Protein AF-A0A450RUX0-F1 (afdb_monomer_lite)

Sequence (109 aa):
MDYHRGRPLCMDDYRSFLGAVRVPAPGRDVVVSHGRHNAYDVPRHVVVLCGGRIFRMEVLDREGRPIPAPSLGAAFQGIRDVVEPYAKVWIVPASKAKTGEKAEFTLRD

Secondary structure (DSSP, 8-state):
--EETTEEPP-GGGGGTSSEEEE--SSS-EEEESS--SSS----EEEEEETTEEEEEE-B-TTSPBPPHHHHHHHHHHHHHHHTT----EE--GGGTTTTPPEE-----

Foldseek 3Di:
DDDDPNHDDDPVVVQQPPQWDWDDDPPDIDIDHQCDDPDDDRDQWDWDADLRDIDTGGQADPVGHGDDPVVVVVVVVVVHVVNVPHRWHWDQDPVCPVVSDTDIDDDDD

Organism: NCBI:txid2126562

InterPro domains:
  IPR000542 Acyltransferase ChoActase/COT/CPT [PTHR22589] (4-80)
  IPR039551 Choline/Carnitine o-acyltransferase, domain 1 and 2 [PF00755] (6-81)
  IPR042231 Choline/Carnitine o-acyltransferase, domain 2 [G3DSA:3.30.559.70] (1-102)

pLDDT: mean 81.5, std 15.68, range [41.12, 97.5]

Structure (mmCIF, N/CA/C/O backbone):
data_AF-A0A450RUX0-F1
#
_entry.id   AF-A0A450RUX0-F1
#
loop_
_atom_site.group_PDB
_atom_site.id
_atom_site.type_symbol
_atom_site.label_atom_id
_atom_site.label_alt_id
_atom_site.label_comp_id
_atom_site.label_asym_id
_atom_site.label_entity_id
_atom_site.label_seq_id
_atom_site.pdbx_PDB_ins_code
_atom_site.Cartn_x
_atom_site.Cartn_y
_atom_site.Cartn_z
_atom_site.occupancy
_atom_site.B_iso_or_equiv
_atom_site.auth_seq_id
_atom_site.auth_comp_id
_atom_site.auth_asym_id
_atom_site.auth_atom_id
_atom_site.pdbx_PDB_model_num
ATOM 1 N N . MET A 1 1 ? 18.874 -4.551 -12.631 1.00 77.12 1 MET A N 1
ATOM 2 C CA . MET A 1 1 ? 19.323 -5.743 -13.378 1.00 77.12 1 MET A CA 1
ATOM 3 C C . MET A 1 1 ? 20.505 -6.223 -12.596 1.00 77.12 1 MET A C 1
ATOM 5 O O . MET A 1 1 ? 21.516 -5.527 -12.562 1.00 77.12 1 MET A O 1
ATOM 9 N N . ASP A 1 2 ? 20.306 -7.319 -11.884 1.00 91.06 2 ASP A N 1
ATOM 10 C CA . ASP A 1 2 ? 21.232 -7.732 -10.841 1.00 91.06 2 ASP A CA 1
ATOM 11 C C . ASP A 1 2 ? 22.120 -8.842 -11.382 1.00 91.06 2 ASP A C 1
ATOM 13 O O . ASP A 1 2 ? 21.725 -9.583 -12.285 1.00 91.06 2 ASP A O 1
ATOM 17 N N . TYR A 1 3 ? 23.342 -8.932 -10.864 1.00 97.12 3 TYR A N 1
ATOM 18 C CA . TYR A 1 3 ? 24.348 -9.849 -11.381 1.00 97.12 3 TYR A CA 1
ATOM 19 C C . TYR A 1 3 ? 24.954 -10.678 -10.258 1.00 97.12 3 TYR A C 1
ATOM 21 O O . TYR A 1 3 ? 25.263 -10.172 -9.181 1.00 97.12 3 TYR A O 1
ATOM 29 N N . HIS A 1 4 ? 25.213 -11.950 -10.547 1.00 95.75 4 HIS A N 1
ATOM 30 C CA . HIS A 1 4 ? 26.020 -12.820 -9.704 1.00 95.75 4 HIS A CA 1
ATOM 31 C C . HIS A 1 4 ? 27.183 -13.375 -10.524 1.00 95.75 4 HIS A C 1
ATOM 33 O O . HIS A 1 4 ? 26.975 -14.076 -11.514 1.00 95.75 4 HIS A O 1
ATOM 39 N N . ARG A 1 5 ? 28.420 -13.035 -10.131 1.00 96.12 5 ARG A N 1
ATOM 40 C CA . ARG A 1 5 ? 29.654 -13.431 -10.845 1.00 96.12 5 ARG A CA 1
ATOM 41 C C . ARG A 1 5 ? 29.605 -13.108 -12.349 1.00 96.12 5 ARG A C 1
ATOM 43 O O . ARG A 1 5 ? 29.955 -13.936 -13.185 1.00 96.12 5 ARG A O 1
ATOM 50 N N . GLY A 1 6 ? 29.108 -11.918 -12.691 1.00 96.06 6 GLY A N 1
ATOM 51 C CA . GLY A 1 6 ? 28.991 -11.455 -14.078 1.00 96.06 6 GLY A CA 1
ATOM 52 C C . GLY A 1 6 ? 27.835 -12.066 -14.880 1.00 96.06 6 GLY A C 1
ATOM 53 O O . GLY A 1 6 ? 27.692 -11.745 -16.054 1.00 96.06 6 GLY A O 1
ATOM 54 N N . ARG A 1 7 ? 26.988 -12.914 -14.278 1.00 96.12 7 ARG A N 1
ATOM 55 C CA . ARG A 1 7 ? 25.787 -13.463 -14.927 1.00 96.12 7 ARG A CA 1
ATOM 56 C C . ARG A 1 7 ? 24.533 -12.724 -14.458 1.00 96.12 7 ARG A C 1
ATOM 58 O O . ARG A 1 7 ? 24.419 -12.502 -13.252 1.00 96.12 7 ARG A O 1
ATOM 65 N N . PRO A 1 8 ? 23.606 -12.363 -15.362 1.00 96.88 8 PRO A N 1
ATOM 66 C CA . PRO A 1 8 ? 22.363 -11.706 -14.976 1.00 96.88 8 PRO A CA 1
ATOM 67 C C . PRO A 1 8 ? 21.486 -12.651 -14.145 1.00 96.88 8 PRO A C 1
ATOM 69 O O . PRO A 1 8 ? 21.406 -13.850 -14.423 1.00 96.88 8 PRO A O 1
ATOM 72 N N . LEU A 1 9 ? 20.830 -12.101 -13.128 1.00 95.88 9 LEU A N 1
ATOM 73 C CA . LEU A 1 9 ? 19.843 -12.786 -12.303 1.00 95.88 9 LEU A CA 1
ATOM 74 C C . LEU A 1 9 ? 18.433 -12.580 -12.863 1.00 95.88 9 LEU A C 1
ATOM 76 O O . LEU A 1 9 ? 18.129 -11.570 -13.501 1.00 95.88 9 LEU A O 1
ATOM 80 N N . CYS A 1 10 ? 17.563 -13.556 -12.610 1.00 92.38 10 CYS A N 1
ATOM 81 C CA . CYS A 1 10 ? 16.144 -13.431 -12.913 1.00 92.38 10 CYS A CA 1
ATOM 82 C C . CYS A 1 10 ? 15.525 -12.309 -12.063 1.00 92.38 10 CYS A C 1
ATOM 84 O O . CYS A 1 10 ? 15.769 -12.242 -10.863 1.00 92.38 10 CYS A O 1
ATOM 86 N N . MET A 1 11 ? 14.702 -11.458 -12.681 1.00 91.50 11 MET A N 1
ATOM 87 C CA . MET A 1 11 ? 14.017 -10.343 -12.009 1.00 91.50 11 MET A CA 1
ATOM 88 C C . MET A 1 11 ? 12.511 -10.596 -11.831 1.00 91.50 11 MET A C 1
ATOM 90 O O . MET A 1 11 ? 11.762 -9.673 -11.509 1.00 91.50 11 MET A O 1
ATOM 94 N N . ASP A 1 12 ? 12.038 -11.823 -12.066 1.00 89.06 12 ASP A N 1
ATOM 95 C CA . ASP A 1 12 ? 10.604 -12.134 -12.054 1.00 89.06 12 ASP A CA 1
ATOM 96 C C . ASP A 1 12 ? 9.959 -11.949 -10.675 1.00 89.06 12 ASP A C 1
ATOM 98 O O . ASP A 1 12 ? 8.785 -11.576 -10.608 1.00 89.06 12 ASP A O 1
ATOM 102 N N . ASP A 1 13 ? 10.729 -12.105 -9.596 1.00 86.75 13 ASP A N 1
ATOM 103 C CA . ASP A 1 13 ? 10.258 -11.906 -8.220 1.00 86.75 13 ASP A CA 1
ATOM 104 C C . ASP A 1 13 ? 9.796 -10.460 -7.972 1.00 86.75 13 ASP A C 1
ATOM 106 O O . ASP A 1 13 ? 8.765 -10.218 -7.338 1.00 86.75 13 ASP A O 1
ATOM 110 N N . TYR A 1 14 ? 10.482 -9.479 -8.567 1.00 87.06 14 TYR A N 1
ATOM 111 C CA . TYR A 1 14 ? 10.150 -8.057 -8.419 1.00 87.06 14 TYR A CA 1
ATOM 112 C C . TYR A 1 14 ? 8.778 -7.704 -8.990 1.00 87.06 14 TYR A C 1
ATOM 114 O O . TYR A 1 14 ? 8.140 -6.752 -8.544 1.00 87.06 14 TYR A O 1
ATOM 122 N N . ARG A 1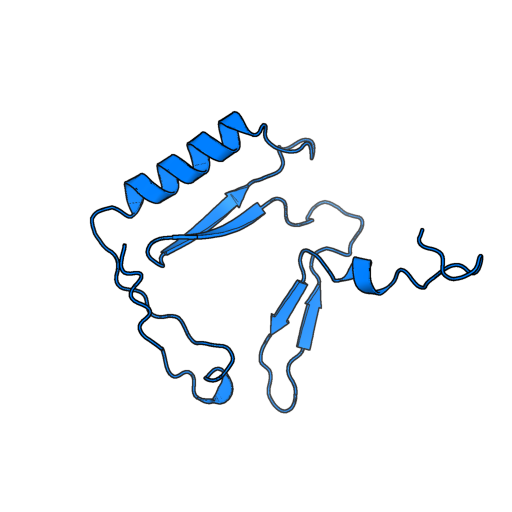 15 ? 8.278 -8.493 -9.946 1.00 82.44 15 ARG A N 1
ATOM 123 C CA . ARG A 1 15 ? 6.970 -8.258 -10.566 1.00 82.44 15 ARG A CA 1
ATOM 124 C C . ARG A 1 15 ? 5.785 -8.539 -9.636 1.00 82.44 15 ARG A C 1
ATOM 126 O O . ARG A 1 15 ? 4.656 -8.220 -10.005 1.00 82.44 15 ARG A O 1
ATOM 133 N N . SER A 1 16 ? 6.013 -9.202 -8.505 1.00 83.31 16 SER A N 1
ATOM 134 C CA . SER A 1 16 ? 4.981 -9.510 -7.506 1.00 83.31 16 SER A CA 1
ATOM 135 C C . SER A 1 16 ? 5.383 -9.052 -6.102 1.00 83.31 16 SER A C 1
ATOM 137 O O . SER A 1 16 ? 4.730 -9.423 -5.133 1.00 83.31 16 SER A O 1
ATOM 139 N N . PHE A 1 17 ? 6.452 -8.258 -5.986 1.00 85.62 17 PHE A N 1
ATOM 140 C CA . PHE A 1 17 ? 6.952 -7.773 -4.701 1.00 85.62 17 PHE A CA 1
ATOM 141 C C . PHE A 1 17 ? 6.036 -6.705 -4.083 1.00 85.62 17 PHE A C 1
ATOM 143 O O . PHE A 1 17 ? 5.805 -6.707 -2.878 1.00 85.62 17 PHE A O 1
ATOM 150 N N . LEU A 1 18 ? 5.472 -5.817 -4.910 1.00 87.19 18 LEU A N 1
ATOM 151 C CA . LEU A 1 18 ? 4.531 -4.772 -4.495 1.00 87.19 18 LEU A CA 1
ATOM 152 C C . LEU A 1 18 ? 3.151 -4.998 -5.115 1.00 87.19 18 LEU A C 1
ATOM 154 O O . LEU A 1 18 ? 3.028 -5.556 -6.205 1.00 87.19 18 LEU A O 1
ATOM 158 N N . GLY A 1 19 ? 2.109 -4.534 -4.420 1.00 86.00 19 GLY A N 1
ATOM 159 C CA . GLY A 1 19 ? 0.728 -4.627 -4.900 1.00 86.00 19 GLY A CA 1
ATOM 160 C C . GLY A 1 19 ? 0.207 -6.062 -5.010 1.00 86.00 19 GLY A C 1
ATOM 161 O O . GLY A 1 19 ? -0.757 -6.295 -5.731 1.00 86.00 19 GLY A O 1
ATOM 162 N N . ALA A 1 20 ? 0.838 -7.021 -4.331 1.00 88.50 20 ALA A N 1
ATOM 163 C CA . ALA A 1 20 ? 0.401 -8.408 -4.294 1.00 88.50 20 ALA A CA 1
ATOM 164 C C . ALA A 1 20 ? -0.096 -8.805 -2.901 1.00 88.50 20 ALA A C 1
ATOM 166 O O . ALA A 1 20 ? 0.386 -8.304 -1.886 1.00 88.50 20 ALA A O 1
ATOM 167 N N . VAL A 1 21 ? -1.058 -9.724 -2.854 1.00 89.88 21 VAL A N 1
ATOM 168 C CA . VAL A 1 21 ? -1.655 -10.233 -1.617 1.00 89.88 21 VAL A CA 1
ATOM 169 C C . VAL A 1 21 ? -1.950 -11.725 -1.738 1.00 89.88 21 VAL A C 1
ATOM 171 O O . VAL A 1 21 ? -2.362 -12.216 -2.790 1.00 89.88 21 VAL A O 1
ATOM 174 N N . ARG A 1 22 ? -1.745 -12.465 -0.645 1.00 93.00 22 ARG A N 1
ATOM 175 C CA . ARG A 1 22 ? -2.197 -13.854 -0.531 1.00 93.00 22 ARG A CA 1
ATOM 176 C C . ARG A 1 22 ? -3.663 -13.876 -0.106 1.00 93.00 22 ARG A C 1
ATOM 178 O O . ARG A 1 22 ? -4.003 -13.331 0.940 1.00 93.00 22 ARG A O 1
ATOM 185 N N . VAL A 1 23 ? -4.498 -14.560 -0.875 1.00 91.25 23 VAL A N 1
ATOM 186 C CA . VAL A 1 23 ? -5.924 -14.744 -0.607 1.00 91.25 23 VAL A CA 1
ATOM 187 C C . VAL A 1 23 ? -6.166 -16.205 -0.214 1.00 91.25 23 VAL A C 1
ATOM 189 O O . VAL A 1 23 ? -5.877 -17.099 -1.017 1.00 91.25 23 VAL A O 1
ATOM 192 N N . PRO A 1 24 ? -6.669 -16.474 1.006 1.00 91.81 24 PRO A N 1
ATOM 193 C CA . PRO A 1 24 ? -7.077 -17.815 1.402 1.00 91.81 24 PRO A CA 1
ATOM 194 C C . PRO A 1 24 ? -8.156 -18.375 0.472 1.00 91.81 24 PRO A C 1
ATOM 196 O O . PRO A 1 24 ? -9.134 -17.690 0.176 1.00 91.81 24 PRO A O 1
ATOM 199 N N . ALA A 1 25 ? -7.992 -19.621 0.030 1.00 89.62 25 ALA A N 1
ATOM 200 C CA . ALA A 1 25 ? -8.960 -20.307 -0.826 1.00 89.62 25 ALA A CA 1
ATOM 201 C C . ALA A 1 25 ? -9.047 -21.805 -0.472 1.00 89.62 25 ALA A C 1
ATOM 203 O O . ALA A 1 25 ? -8.090 -22.360 0.081 1.00 89.62 25 ALA A O 1
ATOM 204 N N . PRO A 1 26 ? -10.177 -22.485 -0.758 1.00 92.19 26 PRO A N 1
ATOM 205 C CA . PRO A 1 26 ? -10.308 -23.916 -0.502 1.00 92.19 26 PRO A CA 1
ATOM 206 C C . PRO A 1 26 ? -9.190 -24.725 -1.174 1.00 92.19 26 PRO A C 1
ATOM 208 O O . PRO A 1 26 ? -8.880 -24.537 -2.348 1.00 92.19 26 PRO A O 1
ATOM 211 N N . GLY A 1 27 ? -8.571 -25.634 -0.420 1.00 94.31 27 GLY A N 1
ATOM 212 C CA . GLY A 1 27 ? -7.459 -26.466 -0.888 1.00 94.31 27 GLY A CA 1
ATOM 213 C C . GLY A 1 27 ? -6.107 -25.748 -0.884 1.00 94.31 27 GLY A C 1
ATOM 214 O O . GLY A 1 27 ? -5.178 -26.216 -0.225 1.00 94.31 27 GLY A O 1
ATOM 215 N N . ARG A 1 28 ? -5.987 -24.614 -1.584 1.00 92.25 28 ARG A N 1
ATOM 216 C CA . ARG A 1 28 ? -4.730 -23.862 -1.687 1.00 92.25 28 ARG A C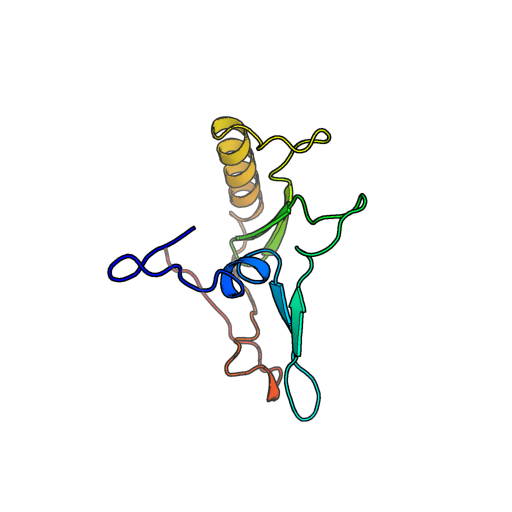A 1
ATOM 217 C C . ARG A 1 28 ? -4.975 -22.364 -1.849 1.00 92.25 28 ARG A C 1
ATOM 219 O O . ARG A 1 28 ? -5.683 -21.949 -2.757 1.00 92.25 28 ARG A O 1
ATOM 226 N N . ASP A 1 29 ? -4.285 -21.572 -1.035 1.00 94.00 29 ASP A N 1
ATOM 227 C CA . ASP A 1 29 ? -4.239 -20.116 -1.162 1.00 94.00 29 ASP A CA 1
ATOM 228 C C . ASP A 1 29 ? -3.686 -19.672 -2.523 1.00 94.00 29 ASP A C 1
ATOM 230 O O . ASP A 1 29 ? -2.770 -20.280 -3.089 1.00 94.00 29 ASP A O 1
ATOM 234 N N . VAL A 1 30 ? -4.190 -18.544 -3.009 1.00 92.62 30 VAL A N 1
ATOM 235 C CA . VAL A 1 30 ? -3.735 -17.918 -4.253 1.00 92.62 30 VAL A CA 1
ATOM 236 C C . VAL A 1 30 ? -3.002 -16.615 -3.954 1.00 92.62 30 VAL A C 1
ATOM 238 O O . VAL A 1 30 ? -3.284 -15.947 -2.962 1.00 92.62 30 VAL A O 1
ATOM 241 N N . VAL A 1 31 ? -2.044 -16.241 -4.800 1.00 90.25 31 VAL A N 1
ATOM 242 C CA . VAL A 1 31 ? -1.401 -14.920 -4.748 1.00 90.25 31 VAL A CA 1
ATOM 243 C C . VAL A 1 31 ? -1.972 -14.090 -5.884 1.00 90.25 31 VAL A C 1
ATOM 245 O O . VAL A 1 31 ? -1.851 -14.468 -7.048 1.00 90.25 31 VAL A O 1
ATOM 248 N N . VAL A 1 32 ? -2.595 -12.968 -5.543 1.00 87.69 32 VAL A N 1
ATOM 249 C CA . VAL A 1 32 ? -3.144 -12.008 -6.501 1.00 87.69 32 VAL A CA 1
ATOM 250 C C . VAL A 1 32 ? -2.188 -10.828 -6.571 1.00 87.69 32 VAL A C 1
ATOM 252 O O . VAL A 1 32 ? -1.829 -10.277 -5.536 1.00 87.69 32 VAL A O 1
ATOM 255 N N . SER A 1 33 ? -1.756 -10.449 -7.775 1.00 87.62 33 SER A N 1
ATOM 256 C CA . SER A 1 33 ? -0.934 -9.256 -8.005 1.00 87.62 33 SER A CA 1
ATOM 257 C C . SER A 1 33 ? -1.748 -8.212 -8.758 1.00 87.62 33 SER A C 1
ATOM 259 O O . SER A 1 33 ? -2.234 -8.475 -9.854 1.00 87.62 33 SER A O 1
ATOM 261 N N . HIS A 1 34 ? -1.870 -7.028 -8.166 1.00 84.06 34 HIS A N 1
ATOM 262 C CA . HIS A 1 34 ? -2.536 -5.852 -8.726 1.00 84.06 34 HIS A CA 1
ATOM 263 C C . HIS A 1 34 ? -1.540 -4.853 -9.339 1.00 84.06 34 HIS A C 1
ATOM 265 O O . HIS A 1 34 ? -1.946 -3.851 -9.916 1.00 84.06 34 HIS A O 1
ATOM 271 N N . GLY A 1 35 ? -0.232 -5.113 -9.218 1.00 73.75 35 GLY A N 1
ATOM 272 C CA . GLY A 1 35 ? 0.826 -4.267 -9.786 1.00 73.75 35 GLY A CA 1
AT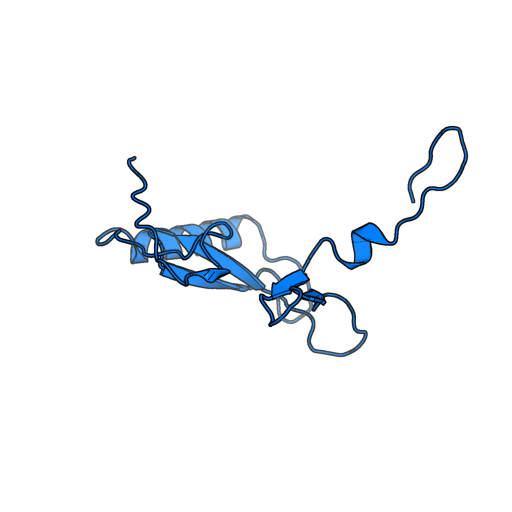OM 273 C C . GLY A 1 35 ? 1.111 -4.527 -11.269 1.00 73.75 35 GLY A C 1
ATOM 274 O O . GLY A 1 35 ? 1.815 -3.750 -11.909 1.00 73.75 35 GLY A O 1
ATOM 275 N N . ARG A 1 36 ? 0.580 -5.617 -11.838 1.00 64.50 36 ARG A N 1
ATOM 276 C CA . ARG A 1 36 ? 0.726 -5.950 -13.259 1.00 64.50 36 ARG A CA 1
ATOM 277 C C . ARG A 1 36 ? -0.545 -5.536 -13.996 1.00 64.50 36 ARG A C 1
ATOM 279 O O . ARG A 1 36 ? -1.510 -6.269 -13.885 1.00 64.50 36 ARG A O 1
ATOM 286 N N . HIS A 1 37 ? -0.549 -4.416 -14.724 1.00 47.66 37 HIS A N 1
ATOM 287 C CA . HIS A 1 37 ? -1.277 -4.233 -15.996 1.00 47.66 37 HIS A CA 1
ATOM 288 C C . HIS A 1 37 ? -1.094 -2.802 -16.545 1.00 47.66 37 HIS A C 1
ATOM 290 O O . HIS A 1 37 ? -1.365 -1.809 -15.874 1.00 47.66 37 HIS A O 1
ATOM 296 N N . ASN A 1 38 ? -0.654 -2.710 -17.803 1.00 49.41 38 ASN A N 1
ATOM 297 C CA . ASN A 1 38 ? -0.617 -1.487 -18.604 1.00 49.41 38 ASN A CA 1
ATOM 298 C C . ASN A 1 38 ? -2.045 -1.036 -18.968 1.00 49.41 38 ASN A C 1
ATOM 300 O O . ASN A 1 38 ? -2.501 -1.394 -20.050 1.00 49.41 38 ASN A O 1
ATOM 304 N N . ALA A 1 39 ? -2.748 -0.306 -18.092 1.00 50.22 39 ALA A N 1
ATOM 305 C CA . ALA A 1 39 ? -3.866 0.594 -18.436 1.00 50.22 39 ALA A CA 1
ATOM 306 C C . ALA A 1 39 ? -4.591 1.095 -17.168 1.00 50.22 39 ALA A C 1
ATOM 308 O O . ALA A 1 39 ? -5.292 0.341 -16.506 1.00 50.22 39 ALA A O 1
ATOM 309 N N . TYR A 1 40 ? -4.446 2.387 -16.873 1.00 50.19 40 TYR A N 1
ATOM 310 C CA . TYR A 1 40 ? -5.385 3.248 -16.135 1.00 50.19 40 TYR A CA 1
ATOM 311 C C . TYR A 1 40 ? -5.776 2.969 -14.665 1.00 50.19 40 TYR A C 1
ATOM 313 O O . TYR A 1 40 ? -6.320 3.895 -14.071 1.00 50.19 40 TYR A O 1
ATOM 321 N N . ASP A 1 41 ? -5.458 1.826 -14.038 1.00 63.72 41 ASP A N 1
ATOM 322 C CA . ASP A 1 41 ? -5.992 1.523 -12.685 1.00 63.72 41 ASP A CA 1
ATOM 323 C C . ASP A 1 41 ? -5.022 0.794 -11.722 1.00 63.72 41 ASP A C 1
ATOM 325 O O . ASP A 1 41 ? -5.404 -0.053 -10.913 1.00 63.72 41 ASP A O 1
ATOM 329 N N . VAL A 1 42 ? -3.722 1.109 -11.798 1.00 76.31 42 VAL A N 1
ATOM 330 C CA . VAL A 1 42 ? -2.723 0.578 -10.849 1.00 76.31 42 VAL A CA 1
ATOM 331 C C . VAL A 1 42 ? -2.961 1.181 -9.455 1.00 76.31 42 VAL A C 1
ATOM 333 O O . VAL A 1 42 ? -3.132 2.399 -9.357 1.00 76.31 42 VAL A O 1
ATOM 336 N N . PRO A 1 43 ? -2.925 0.392 -8.360 1.00 86.19 43 PRO A N 1
ATOM 337 C CA . PRO A 1 43 ? -3.089 0.924 -7.011 1.00 86.19 43 PRO A CA 1
ATOM 338 C C . PRO A 1 43 ? -2.091 2.048 -6.698 1.00 86.19 43 PRO A C 1
ATOM 340 O O . PRO A 1 43 ? -0.879 1.856 -6.740 1.00 86.19 43 PRO A O 1
ATOM 343 N N . ARG A 1 44 ? -2.622 3.223 -6.346 1.00 89.62 44 ARG A N 1
ATOM 344 C CA . ARG A 1 44 ? -1.861 4.436 -5.977 1.00 89.62 44 ARG A CA 1
ATOM 345 C C . ARG A 1 44 ? -1.798 4.688 -4.473 1.00 89.62 44 ARG A C 1
ATOM 347 O O . ARG A 1 44 ? -1.283 5.714 -4.035 1.00 89.62 44 ARG A O 1
ATOM 354 N N . HIS A 1 45 ? -2.322 3.750 -3.694 1.00 92.06 45 HIS A N 1
ATOM 355 C CA . HIS A 1 45 ? -2.496 3.869 -2.259 1.00 92.06 45 HIS A CA 1
ATOM 356 C C . HIS A 1 45 ? -1.745 2.772 -1.515 1.00 92.06 45 HIS A C 1
ATOM 358 O O . HIS A 1 45 ? -1.487 1.690 -2.042 1.00 92.06 45 HIS A O 1
ATOM 364 N N . VAL A 1 46 ? -1.468 3.052 -0.249 1.00 94.06 46 VAL A N 1
ATOM 365 C CA . VAL A 1 46 ? -1.064 2.068 0.748 1.00 94.06 46 VAL A CA 1
ATOM 366 C C . VAL A 1 46 ? -2.192 1.867 1.751 1.00 94.06 46 VAL A C 1
ATOM 368 O O . VAL A 1 46 ? -3.110 2.686 1.877 1.00 94.06 46 VAL A O 1
ATOM 371 N N . VAL A 1 47 ? -2.116 0.754 2.471 1.00 94.38 47 VAL A N 1
ATOM 372 C CA . VAL A 1 47 ? -2.988 0.470 3.606 1.00 94.38 47 VAL A CA 1
ATOM 373 C C . VAL A 1 47 ? -2.206 0.738 4.885 1.00 94.38 47 VAL A C 1
ATOM 375 O O . VAL A 1 47 ? -1.123 0.188 5.074 1.00 94.38 47 VAL A O 1
ATOM 378 N N . VAL A 1 48 ? -2.755 1.574 5.763 1.00 94.94 48 VAL A N 1
ATOM 379 C CA . VAL A 1 48 ? -2.165 1.911 7.062 1.00 94.94 48 VAL A CA 1
ATOM 380 C C . VAL A 1 48 ? -3.000 1.262 8.158 1.00 94.94 48 VAL A C 1
ATOM 382 O O . VAL A 1 48 ? -4.213 1.461 8.222 1.00 94.94 48 VAL A O 1
ATOM 385 N N . LEU A 1 49 ? -2.356 0.485 9.025 1.00 91.06 49 LEU A N 1
ATOM 386 C CA . LEU A 1 49 ? -2.974 -0.065 10.228 1.00 91.06 49 LEU A CA 1
ATOM 387 C C . LEU A 1 49 ? -2.526 0.780 11.423 1.00 91.06 49 LEU A C 1
ATOM 389 O O . LEU A 1 49 ? -1.335 0.844 11.714 1.00 91.06 49 LEU A O 1
ATOM 393 N N . CYS A 1 50 ? -3.465 1.434 12.107 1.00 87.81 50 CYS A N 1
ATOM 394 C CA . CYS A 1 50 ? -3.170 2.300 13.255 1.00 87.81 50 CYS A CA 1
ATOM 395 C C . CYS A 1 50 ? -4.309 2.231 14.281 1.00 87.81 50 CYS A C 1
ATOM 397 O O . CYS A 1 50 ? -5.476 2.317 13.892 1.00 87.81 50 CYS A O 1
ATOM 399 N N . GLY A 1 51 ? -3.975 1.955 15.557 1.00 82.38 51 GLY A N 1
ATOM 400 C CA . GLY A 1 51 ? -4.916 1.538 16.628 1.00 82.38 51 GLY A CA 1
ATOM 401 C C . GLY A 1 51 ? -6.006 0.598 16.124 1.00 82.38 51 GLY A C 1
ATOM 402 O O . GLY A 1 51 ? -7.181 0.722 16.460 1.00 82.38 51 GLY A O 1
ATOM 403 N N . GLY A 1 52 ? -5.554 -0.269 15.210 1.00 78.94 52 GLY A N 1
ATOM 404 C CA . GLY A 1 52 ? -6.272 -1.170 14.315 1.00 78.94 52 GLY A CA 1
ATOM 405 C C . GLY A 1 52 ? -7.681 -0.800 13.924 1.00 78.94 52 GLY A C 1
ATOM 406 O O . GLY A 1 52 ? -8.604 -1.612 13.864 1.00 78.94 52 GLY A O 1
ATOM 407 N N . ARG A 1 53 ? -7.746 0.428 13.454 1.00 83.94 53 ARG A N 1
ATOM 408 C CA . ARG A 1 53 ? -8.460 0.722 12.231 1.00 83.94 53 ARG A CA 1
ATOM 409 C C . ARG A 1 53 ? -7.543 0.487 11.031 1.00 83.94 53 ARG A C 1
ATOM 411 O O . ARG A 1 53 ? -6.316 0.445 11.152 1.00 83.94 53 ARG A O 1
ATOM 418 N N . ILE A 1 54 ? -8.171 0.311 9.876 1.00 91.19 54 ILE A N 1
ATOM 419 C CA . ILE A 1 54 ? -7.510 0.179 8.581 1.00 91.19 54 ILE A CA 1
ATOM 420 C C . ILE A 1 54 ? -7.840 1.438 7.787 1.00 91.19 54 ILE A C 1
ATOM 422 O O . ILE A 1 54 ? -9.013 1.778 7.631 1.00 91.19 54 ILE A O 1
ATOM 426 N N . PHE A 1 55 ? -6.814 2.115 7.284 1.00 93.44 55 PHE A N 1
ATOM 427 C CA . PHE A 1 55 ? -6.939 3.343 6.509 1.00 93.44 55 PHE A CA 1
ATOM 428 C C . PHE A 1 55 ? -6.371 3.139 5.109 1.00 93.44 55 PHE A C 1
ATOM 430 O O . PHE A 1 55 ? -5.321 2.520 4.933 1.00 93.44 55 PHE A O 1
ATOM 437 N N . ARG A 1 56 ? -7.057 3.693 4.110 1.00 94.56 56 ARG A N 1
ATOM 438 C CA . ARG A 1 56 ? -6.567 3.799 2.734 1.00 94.56 56 ARG A CA 1
ATOM 439 C C . ARG A 1 56 ? -5.920 5.169 2.565 1.00 94.56 56 ARG A C 1
ATOM 441 O O . ARG A 1 56 ? -6.602 6.173 2.745 1.00 94.56 56 ARG A O 1
ATOM 448 N N . MET A 1 57 ? -4.641 5.210 2.205 1.00 95.06 57 MET A N 1
ATOM 449 C CA . MET A 1 57 ? -3.896 6.459 2.029 1.00 95.06 57 MET A CA 1
ATOM 450 C C . MET A 1 57 ? -3.252 6.496 0.647 1.00 95.06 57 MET A C 1
ATOM 452 O O . MET A 1 57 ? -2.424 5.644 0.333 1.00 95.06 57 MET A O 1
ATOM 456 N N . GLU A 1 58 ? -3.629 7.468 -0.182 1.00 93.88 58 GLU A N 1
ATOM 457 C CA . GLU A 1 58 ? -2.960 7.701 -1.466 1.00 93.88 58 GLU A CA 1
ATOM 458 C C . GLU A 1 58 ? -1.497 8.097 -1.223 1.00 93.88 58 GLU A C 1
ATOM 460 O O . GLU A 1 58 ? -1.201 8.853 -0.299 1.00 93.88 58 GLU A O 1
ATOM 465 N N . VAL A 1 59 ? -0.582 7.578 -2.042 1.00 95.00 59 VAL A N 1
ATOM 466 C CA . VAL A 1 59 ? 0.858 7.898 -2.006 1.00 95.00 59 VAL A CA 1
ATOM 467 C C . VAL A 1 59 ? 1.375 8.428 -3.339 1.00 95.00 59 VAL A C 1
ATOM 469 O O . VAL A 1 59 ? 2.512 8.893 -3.409 1.00 95.00 59 VAL A O 1
ATOM 472 N N . LEU A 1 60 ? 0.539 8.399 -4.379 1.00 93.06 60 LEU A N 1
ATOM 473 C CA . LEU A 1 60 ? 0.787 9.037 -5.666 1.00 93.06 60 LEU A CA 1
ATOM 474 C C . LEU A 1 60 ? -0.297 10.085 -5.942 1.00 93.06 60 LEU A C 1
ATOM 476 O O . LEU A 1 60 ? -1.466 9.876 -5.618 1.00 93.06 60 LEU A O 1
ATOM 480 N N . ASP A 1 61 ? 0.080 11.197 -6.568 1.00 90.75 61 ASP A N 1
ATOM 481 C CA . ASP A 1 61 ? -0.871 12.192 -7.066 1.00 90.75 61 ASP A CA 1
ATOM 482 C C . ASP A 1 61 ? -1.612 11.698 -8.324 1.00 90.75 61 ASP A C 1
ATOM 484 O O . ASP A 1 61 ? -1.398 10.579 -8.802 1.00 90.75 61 ASP A O 1
ATOM 488 N N . ARG A 1 62 ? -2.493 12.539 -8.884 1.00 87.44 62 ARG A N 1
ATOM 489 C CA . ARG A 1 62 ? -3.276 12.209 -10.087 1.00 87.44 62 ARG A CA 1
ATOM 490 C C . ARG A 1 62 ? -2.403 11.987 -11.322 1.00 87.44 62 ARG A C 1
ATOM 492 O O . ARG A 1 62 ? -2.779 11.190 -12.184 1.00 87.44 62 ARG A O 1
ATOM 499 N N . GLU A 1 63 ? -1.222 12.590 -11.367 1.00 89.12 63 GLU A N 1
ATOM 500 C CA . GLU A 1 63 ? -0.239 12.473 -12.446 1.00 89.12 63 GLU A CA 1
ATOM 501 C C . GLU A 1 63 ? 0.715 11.277 -12.260 1.00 89.12 63 GLU A C 1
ATOM 503 O O . GLU A 1 63 ? 1.402 10.884 -13.195 1.00 89.12 63 GLU A O 1
ATOM 508 N N . GLY A 1 64 ? 0.720 10.644 -11.084 1.00 86.94 64 GLY A N 1
ATOM 509 C CA . GLY A 1 64 ? 1.484 9.424 -10.788 1.00 86.94 64 GLY A CA 1
ATOM 510 C C . GLY A 1 64 ? 2.792 9.702 -10.079 1.00 86.94 64 GLY A C 1
ATOM 511 O O . GLY A 1 64 ? 3.615 8.802 -9.936 1.00 86.94 64 GLY A O 1
ATOM 512 N N . ARG A 1 65 ? 2.984 10.937 -9.624 1.00 92.69 65 ARG A N 1
ATOM 513 C CA . ARG A 1 65 ? 4.175 11.354 -8.905 1.00 92.69 65 ARG A CA 1
ATOM 514 C C . ARG A 1 65 ? 4.014 11.031 -7.421 1.00 92.69 65 ARG A C 1
ATOM 516 O O . ARG A 1 65 ? 2.913 11.184 -6.888 1.00 92.69 65 ARG A O 1
ATOM 523 N N . PRO A 1 66 ? 5.089 10.610 -6.736 1.00 94.69 66 PRO A N 1
ATOM 524 C CA . PRO A 1 66 ? 5.060 10.406 -5.296 1.00 94.69 66 PRO A CA 1
ATOM 525 C C . PRO A 1 66 ? 4.649 11.673 -4.548 1.00 94.69 66 PRO A C 1
ATOM 527 O O . PRO A 1 66 ? 5.156 12.762 -4.823 1.00 94.69 66 PRO A O 1
ATOM 530 N N . ILE A 1 67 ? 3.758 11.517 -3.573 1.00 96.25 67 ILE A N 1
ATOM 531 C CA . ILE A 1 67 ? 3.407 12.594 -2.649 1.00 96.25 67 ILE A CA 1
ATOM 532 C C . ILE A 1 67 ? 4.659 12.980 -1.834 1.00 96.25 67 ILE A C 1
ATOM 534 O O . ILE A 1 67 ? 5.377 12.090 -1.367 1.00 96.25 67 ILE A O 1
ATOM 538 N N . PRO A 1 68 ? 4.943 14.283 -1.630 1.00 96.88 68 PRO A N 1
ATOM 539 C CA . PRO A 1 68 ? 6.107 14.724 -0.866 1.00 96.88 68 PRO A CA 1
ATOM 540 C C . PRO A 1 68 ? 6.121 14.201 0.574 1.00 96.88 68 PRO A C 1
ATOM 542 O O . PRO A 1 68 ? 5.086 14.138 1.239 1.00 96.88 68 PRO A O 1
ATOM 545 N N . ALA A 1 69 ? 7.317 13.915 1.096 1.00 96.56 69 ALA A N 1
ATOM 546 C CA . ALA A 1 69 ? 7.493 13.393 2.452 1.00 96.56 69 ALA A CA 1
ATOM 547 C C . ALA A 1 69 ? 6.819 14.242 3.557 1.00 96.56 69 ALA A C 1
ATOM 549 O O . ALA A 1 69 ? 6.182 13.646 4.425 1.00 96.56 69 ALA A O 1
ATOM 550 N N . PRO A 1 70 ? 6.852 15.594 3.533 1.00 97.50 70 PRO A N 1
ATOM 551 C CA . PRO A 1 70 ? 6.126 16.397 4.523 1.00 97.50 70 PRO A CA 1
ATOM 552 C C . PRO A 1 70 ? 4.608 16.175 4.489 1.00 97.50 70 PRO A C 1
ATOM 554 O O . PRO A 1 70 ? 3.966 16.099 5.534 1.00 97.50 70 PRO A O 1
ATOM 557 N N . SER A 1 71 ? 4.032 16.018 3.294 1.00 96.69 71 SER A N 1
ATOM 558 C CA . SER A 1 71 ? 2.602 15.752 3.110 1.00 96.69 71 SER A CA 1
ATOM 559 C C . SER A 1 71 ? 2.220 14.348 3.580 1.00 96.69 71 SER A C 1
ATOM 561 O O . SER A 1 71 ? 1.175 14.181 4.203 1.00 96.69 71 SER A O 1
ATOM 5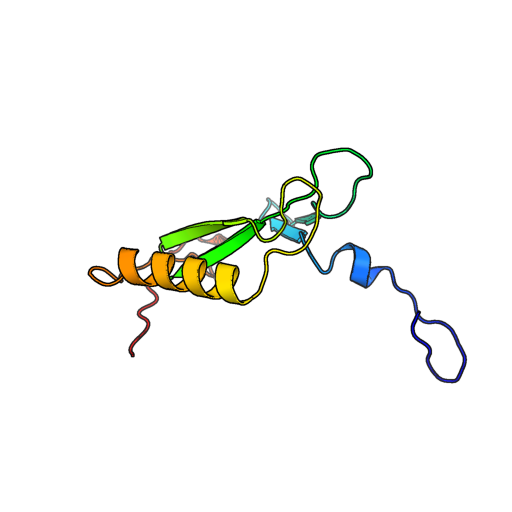63 N N . LEU A 1 72 ? 3.085 13.352 3.351 1.00 96.62 72 LEU A N 1
ATOM 564 C CA . LEU A 1 72 ? 2.916 12.017 3.932 1.00 96.62 72 LEU A CA 1
ATOM 565 C C . LEU A 1 72 ? 2.975 12.067 5.464 1.00 96.62 72 LEU A C 1
ATOM 567 O O . LEU A 1 72 ? 2.134 11.464 6.122 1.00 96.62 72 LEU A O 1
ATOM 571 N N . GLY A 1 73 ? 3.919 12.823 6.036 1.00 97.06 73 GLY A N 1
ATOM 572 C CA . GLY A 1 73 ? 4.031 13.014 7.485 1.00 97.06 73 GLY A CA 1
ATOM 573 C C . GLY A 1 73 ? 2.756 13.595 8.099 1.00 97.06 73 GLY A C 1
ATOM 574 O O . GLY A 1 73 ? 2.242 13.051 9.074 1.00 97.06 73 GLY A O 1
ATOM 575 N N . ALA A 1 74 ? 2.193 14.635 7.480 1.00 97.06 74 ALA A N 1
ATOM 576 C CA . ALA A 1 74 ? 0.912 15.204 7.892 1.00 97.06 74 ALA A CA 1
ATOM 577 C C . ALA A 1 74 ? -0.251 14.198 7.779 1.00 97.06 74 ALA A C 1
ATOM 579 O O . ALA A 1 74 ? -1.086 14.125 8.679 1.00 97.06 74 ALA A O 1
ATOM 580 N N . ALA A 1 75 ? -0.296 13.388 6.715 1.00 95.56 75 ALA A N 1
ATOM 581 C CA . ALA A 1 75 ? -1.324 12.360 6.544 1.00 95.56 75 ALA A CA 1
ATOM 582 C C . ALA A 1 75 ? -1.240 11.265 7.623 1.00 95.56 75 ALA A C 1
ATOM 584 O O . ALA A 1 75 ? -2.263 10.875 8.189 1.00 95.56 75 ALA A O 1
ATOM 585 N N . PHE A 1 76 ? -0.031 10.805 7.960 1.00 95.62 76 PHE A N 1
ATOM 586 C CA . PHE A 1 76 ? 0.167 9.861 9.059 1.00 95.62 76 PHE A CA 1
ATOM 587 C C . PHE A 1 76 ? -0.225 10.457 10.412 1.00 95.62 76 PHE A C 1
ATOM 589 O O . PHE A 1 76 ? -0.864 9.764 11.201 1.00 95.62 76 PHE A O 1
ATOM 596 N N . GLN A 1 77 ? 0.110 11.724 10.673 1.00 94.88 77 GLN A N 1
ATOM 597 C CA . GLN A 1 77 ? -0.301 12.395 11.907 1.00 94.88 77 GLN A CA 1
ATOM 598 C C . GLN A 1 77 ? -1.829 12.461 12.020 1.00 94.88 77 GLN A C 1
ATOM 600 O O . GLN A 1 77 ? -2.374 12.036 13.032 1.00 94.88 77 GLN A O 1
ATOM 605 N N . GLY A 1 78 ? -2.528 12.844 10.946 1.00 93.44 78 GLY A N 1
ATOM 606 C CA . GLY A 1 78 ? -3.994 12.851 10.932 1.00 93.44 78 GLY A CA 1
ATOM 607 C C . GLY A 1 78 ? -4.615 11.473 11.199 1.00 93.44 78 GLY A C 1
ATOM 608 O O . GLY A 1 78 ? -5.640 11.379 11.869 1.00 93.44 78 GLY A O 1
ATOM 609 N N . ILE A 1 79 ? -3.986 10.386 10.735 1.00 92.62 79 ILE A N 1
ATOM 610 C CA . ILE A 1 79 ? -4.417 9.019 11.074 1.00 92.62 79 ILE A CA 1
ATOM 611 C C . ILE A 1 79 ? -4.247 8.738 12.576 1.00 92.62 79 ILE A C 1
ATOM 613 O O . ILE A 1 79 ? -5.136 8.134 13.175 1.00 92.62 79 ILE A O 1
ATOM 617 N N . ARG A 1 80 ? -3.136 9.163 13.192 1.00 90.25 80 ARG A N 1
ATOM 618 C CA . ARG A 1 80 ? -2.898 8.973 14.634 1.00 90.25 80 ARG A CA 1
ATOM 619 C C . ARG A 1 80 ? -3.901 9.754 15.478 1.00 90.25 80 ARG A C 1
ATOM 621 O O . ARG A 1 80 ? -4.491 9.175 16.386 1.00 90.25 80 ARG A O 1
ATOM 628 N N . ASP A 1 81 ? -4.163 11.005 15.117 1.00 89.50 81 ASP A N 1
ATOM 629 C CA . ASP A 1 81 ? -5.084 11.885 15.845 1.00 89.50 8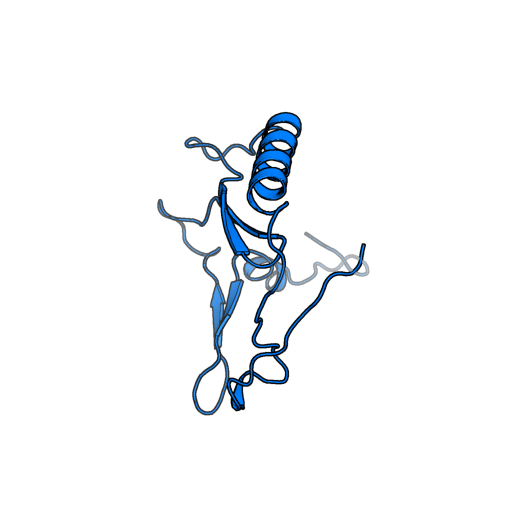1 ASP A CA 1
ATOM 630 C C . ASP A 1 81 ? -6.521 11.324 15.873 1.00 89.50 81 ASP A C 1
ATOM 632 O O . ASP A 1 81 ? -7.239 11.464 16.859 1.00 89.50 81 ASP A O 1
ATOM 636 N N . VAL A 1 82 ? -6.942 10.620 14.813 1.00 86.44 82 VAL A N 1
ATOM 637 C CA . VAL A 1 82 ? -8.250 9.933 14.748 1.00 86.44 82 VAL A CA 1
ATOM 638 C C . VAL A 1 82 ? -8.340 8.748 15.719 1.00 86.44 82 VAL A C 1
ATOM 640 O O . VAL A 1 82 ? -9.430 8.356 16.142 1.00 86.44 82 VAL A O 1
ATOM 643 N N . VAL A 1 83 ? -7.206 8.133 16.037 1.00 81.38 83 VAL A N 1
ATOM 644 C CA . VAL A 1 83 ? -7.122 6.867 16.768 1.00 81.38 83 VAL A CA 1
ATOM 645 C C . VAL A 1 83 ? -6.891 7.071 18.269 1.00 81.38 83 VAL A C 1
ATOM 647 O O . VAL A 1 83 ? -7.311 6.219 19.054 1.00 81.38 83 VAL A O 1
ATOM 650 N N . GLU A 1 84 ? -6.293 8.192 18.681 1.00 65.06 84 GLU A N 1
ATOM 651 C CA . GLU A 1 84 ? -6.003 8.548 20.082 1.00 65.06 84 GLU A CA 1
ATOM 652 C C . GLU A 1 84 ? -7.235 8.941 20.940 1.00 65.06 84 GLU A C 1
ATOM 654 O O . GLU A 1 84 ? -7.189 9.861 21.756 1.00 65.06 84 GLU A O 1
ATOM 659 N N . PRO A 1 85 ? -8.368 8.225 20.823 1.00 63.94 85 PRO A N 1
ATOM 660 C CA . PRO A 1 85 ? -9.097 7.876 22.049 1.00 63.94 85 PRO A CA 1
ATOM 661 C C . PRO A 1 85 ? -9.468 6.386 22.196 1.00 63.94 85 PRO A C 1
ATOM 663 O O . PRO A 1 85 ? -10.029 6.008 23.223 1.00 63.94 85 PRO A O 1
ATOM 666 N N . TYR A 1 86 ? -9.195 5.518 21.212 1.00 57.72 86 TYR A N 1
ATOM 667 C CA . TYR A 1 86 ? -9.672 4.125 21.224 1.00 57.72 86 TYR A CA 1
ATOM 668 C C . TYR A 1 86 ? -8.703 3.162 20.528 1.00 57.72 86 TYR A C 1
ATOM 670 O O . TYR A 1 86 ? -8.611 3.173 19.302 1.00 57.72 86 TYR A O 1
ATOM 678 N N . ALA A 1 87 ? -8.089 2.225 21.257 1.00 54.25 87 ALA A N 1
ATOM 679 C CA . ALA A 1 87 ? -7.326 1.146 20.623 1.00 54.25 87 ALA A CA 1
ATOM 680 C C . ALA A 1 87 ? -7.633 -0.236 21.228 1.00 54.25 87 ALA A C 1
ATOM 682 O O . ALA A 1 87 ? -6.943 -0.723 22.120 1.00 54.25 87 ALA A O 1
ATOM 683 N N . LYS A 1 88 ? -8.662 -0.899 20.685 1.00 55.62 88 LYS A N 1
ATOM 684 C CA . LYS A 1 88 ? -8.787 -2.365 20.683 1.00 55.62 88 LYS A CA 1
ATOM 685 C C . LYS A 1 88 ? -9.063 -2.833 19.264 1.00 55.62 88 LYS A C 1
ATOM 687 O O . LYS A 1 88 ? -9.924 -2.279 18.583 1.00 55.62 88 LYS A O 1
ATOM 692 N N . VAL A 1 89 ? -8.331 -3.853 18.831 1.00 56.56 89 VAL A N 1
ATOM 693 C CA . VAL A 1 89 ? -8.295 -4.311 17.441 1.00 56.56 89 VAL A CA 1
ATOM 694 C C . VAL A 1 89 ? -8.383 -5.813 17.407 1.00 56.56 89 VAL A C 1
ATOM 696 O O . VAL A 1 89 ? -7.639 -6.501 18.105 1.00 56.56 89 VAL A O 1
ATOM 699 N N . TRP A 1 90 ? -9.215 -6.303 16.500 1.00 57.91 90 TRP A N 1
ATOM 700 C CA . TRP A 1 90 ? -9.273 -7.706 16.143 1.00 57.91 90 TRP A CA 1
ATOM 701 C C . TRP A 1 90 ? -8.653 -7.893 14.763 1.00 57.91 90 TRP A C 1
ATOM 703 O O . TRP A 1 90 ? -9.240 -7.492 13.760 1.00 57.91 90 TRP A O 1
ATOM 713 N N . ILE A 1 91 ? -7.475 -8.505 14.705 1.00 67.81 91 ILE A N 1
ATOM 714 C CA . ILE A 1 91 ? -6.912 -9.016 13.452 1.00 67.81 91 ILE A CA 1
ATOM 715 C C . ILE A 1 91 ? -7.131 -10.525 13.409 1.00 67.81 91 ILE A C 1
ATOM 717 O O . ILE A 1 91 ? -7.175 -11.173 14.449 1.00 67.81 91 ILE A O 1
ATOM 721 N N . VAL A 1 92 ? -7.275 -11.106 12.220 1.00 67.56 92 VAL A N 1
ATOM 722 C CA . VAL A 1 92 ? -7.195 -12.565 12.048 1.00 67.56 92 VAL A CA 1
ATOM 723 C C . VAL A 1 92 ? -5.788 -12.858 11.535 1.00 67.56 92 VAL A C 1
ATOM 725 O O . VAL A 1 92 ? -5.502 -12.578 10.368 1.00 67.56 92 VAL A O 1
ATOM 728 N N . PRO A 1 93 ? -4.872 -13.356 12.384 1.00 65.88 93 PRO A N 1
ATOM 729 C CA . PRO A 1 93 ? -3.519 -13.666 11.954 1.00 65.88 93 PRO A CA 1
ATOM 730 C C . PRO A 1 93 ? -3.517 -14.748 10.874 1.00 65.88 93 PRO A C 1
ATOM 732 O O . PRO A 1 93 ? -4.378 -15.628 10.851 1.00 65.88 93 PRO A O 1
ATOM 735 N N . ALA A 1 94 ? -2.479 -14.759 10.036 1.00 62.91 94 ALA A N 1
ATOM 736 C CA . ALA A 1 94 ? -2.290 -15.793 9.018 1.00 62.91 94 ALA A CA 1
ATOM 737 C C . ALA A 1 94 ? -2.296 -17.223 9.601 1.00 62.91 94 ALA A C 1
ATOM 739 O O . ALA A 1 94 ? -2.775 -18.146 8.946 1.00 62.91 94 ALA A O 1
ATOM 740 N N . SER A 1 95 ? -1.819 -17.402 10.839 1.00 66.25 95 SER A N 1
ATOM 741 C CA . SER A 1 95 ? -1.852 -18.680 11.567 1.00 66.25 95 SER A CA 1
ATOM 742 C C . SER A 1 95 ? -3.266 -19.150 11.933 1.00 66.25 95 SER A C 1
ATOM 744 O O . SER A 1 95 ? -3.473 -20.340 12.156 1.00 66.25 95 SER A O 1
ATOM 746 N N . LYS A 1 96 ? -4.246 -18.241 11.955 1.00 70.31 96 LYS A N 1
ATOM 747 C CA . LYS A 1 96 ? -5.664 -18.498 12.246 1.00 70.31 96 LYS A CA 1
ATOM 748 C C . LYS A 1 96 ? -6.559 -18.349 11.011 1.00 70.31 96 LYS A C 1
ATOM 750 O O . LYS A 1 96 ? -7.777 -18.439 11.119 1.00 70.31 96 LYS A O 1
ATOM 755 N N . ALA A 1 97 ? -5.981 -18.184 9.818 1.00 64.06 97 ALA A N 1
ATOM 756 C CA . ALA A 1 97 ? -6.736 -17.963 8.581 1.00 64.06 97 ALA A CA 1
ATOM 757 C C . ALA A 1 97 ? -7.732 -19.095 8.262 1.00 64.06 97 ALA A C 1
ATOM 759 O O . ALA A 1 97 ? -8.805 -18.830 7.731 1.00 64.06 97 ALA A O 1
ATOM 760 N N . LYS A 1 98 ? -7.408 -20.347 8.621 1.00 63.12 98 LYS A N 1
ATOM 761 C CA . LYS A 1 98 ? -8.297 -21.505 8.413 1.00 63.12 98 LYS A CA 1
ATOM 762 C C . LYS A 1 98 ? -9.452 -21.581 9.413 1.00 63.12 98 LYS A C 1
ATOM 764 O O . LYS A 1 98 ? -10.484 -22.154 9.089 1.00 63.12 98 LYS A O 1
ATOM 769 N N . THR A 1 99 ? -9.273 -21.046 10.620 1.00 70.19 99 THR A N 1
ATOM 770 C CA . THR A 1 99 ? -10.278 -21.090 11.693 1.00 70.19 99 THR A CA 1
ATOM 771 C C . THR A 1 99 ? -11.088 -19.798 11.791 1.00 70.19 99 THR A C 1
ATOM 773 O O . THR A 1 99 ? -12.128 -19.787 12.438 1.00 70.19 99 THR A O 1
ATOM 776 N N . GLY A 1 100 ? -10.627 -18.704 11.170 1.00 63.78 100 GLY A N 1
ATOM 777 C CA . GLY A 1 100 ? -11.253 -17.380 11.263 1.00 63.78 100 GLY A CA 1
ATOM 778 C C . GLY A 1 100 ? -11.153 -16.754 12.657 1.00 63.78 100 GLY A C 1
ATOM 779 O O . GLY A 1 100 ? -11.765 -15.720 12.922 1.00 63.78 100 GLY A O 1
ATOM 780 N N . GLU A 1 101 ? -10.396 -17.384 13.556 1.00 70.81 101 GLU A N 1
ATOM 781 C CA . GLU A 1 101 ? -10.281 -16.976 14.946 1.00 70.81 101 GLU A CA 1
ATOM 782 C C . GLU A 1 101 ? -9.534 -15.642 15.025 1.00 70.81 101 GLU A C 1
ATOM 784 O O . GLU A 1 101 ? -8.387 -15.506 14.589 1.00 70.81 101 GLU A O 1
ATOM 789 N N . LYS A 1 102 ? -10.226 -14.636 15.556 1.00 63.66 102 LYS A N 1
ATOM 790 C CA . LYS A 1 102 ? -9.686 -13.294 15.746 1.00 63.66 102 LYS A CA 1
ATOM 791 C C . LYS A 1 102 ? -8.728 -13.307 16.934 1.00 63.66 102 LYS A C 1
ATOM 793 O O . LYS A 1 102 ? -9.068 -13.827 17.990 1.00 63.66 102 LYS A O 1
ATOM 798 N N . ALA A 1 103 ? -7.560 -12.702 16.773 1.00 62.56 103 ALA A N 1
ATOM 799 C CA . ALA A 1 103 ? -6.651 -12.401 17.867 1.00 62.56 103 ALA A CA 1
ATOM 800 C C . ALA A 1 103 ? -6.788 -10.920 18.243 1.00 62.56 103 ALA A C 1
ATOM 802 O O . ALA A 1 103 ? -6.791 -10.046 17.368 1.00 62.56 103 ALA A O 1
ATOM 803 N N . GLU A 1 104 ? -6.904 -10.649 19.542 1.00 59.28 104 GLU A N 1
ATOM 804 C CA . GLU A 1 104 ? -6.792 -9.296 20.085 1.00 59.28 104 GLU A CA 1
ATOM 805 C C . GLU A 1 104 ? -5.311 -8.908 20.087 1.00 59.28 104 GLU A C 1
ATOM 807 O O . GLU A 1 104 ? -4.477 -9.612 20.658 1.00 59.28 104 GLU A O 1
ATOM 812 N N . PHE A 1 105 ? -4.971 -7.806 19.420 1.00 55.09 105 PHE A N 1
ATOM 813 C CA . PHE A 1 105 ? -3.622 -7.251 19.465 1.00 55.09 105 PHE A CA 1
ATOM 814 C C . PHE A 1 105 ? -3.671 -5.919 20.205 1.00 55.09 105 PHE A C 1
ATOM 816 O O . PHE A 1 105 ? -4.224 -4.939 19.702 1.00 55.09 105 PHE A O 1
ATOM 823 N N . THR A 1 106 ? -3.122 -5.891 21.419 1.00 48.12 106 THR A N 1
ATOM 824 C CA . THR A 1 106 ? -2.959 -4.660 22.197 1.00 48.12 106 THR A CA 1
ATOM 825 C C . THR A 1 106 ? -1.534 -4.159 21.995 1.00 48.12 106 THR A C 1
ATOM 827 O O . THR A 1 106 ? -0.587 -4.763 22.496 1.00 48.12 106 THR A O 1
ATOM 830 N N . LEU A 1 107 ? -1.375 -3.066 21.248 1.00 43.81 107 LEU A N 1
ATOM 831 C CA . LEU A 1 107 ? -0.138 -2.289 21.280 1.00 43.81 107 LEU A CA 1
ATOM 832 C C . LEU A 1 107 ? -0.086 -1.621 22.658 1.00 43.81 107 LEU A C 1
ATOM 834 O O . LEU A 1 107 ? -0.959 -0.816 22.973 1.00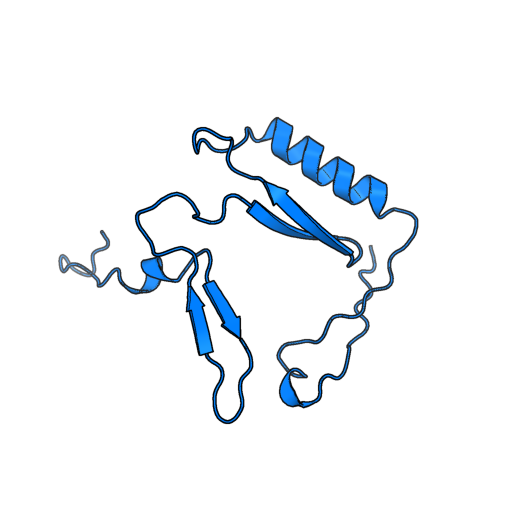 43.81 107 LEU A O 1
ATOM 838 N N . ARG A 1 108 ? 0.860 -2.033 23.503 1.00 41.12 108 ARG A N 1
ATOM 839 C CA . ARG A 1 108 ? 1.259 -1.243 24.672 1.00 41.12 108 ARG A CA 1
ATOM 840 C C . ARG A 1 108 ? 2.321 -0.257 24.197 1.00 41.12 108 ARG A C 1
ATOM 842 O O . ARG A 1 108 ? 3.149 -0.656 23.377 1.00 41.12 108 ARG A O 1
ATOM 849 N N . ASP A 1 109 ? 2.219 0.979 24.674 1.00 50.56 109 ASP A N 1
ATOM 850 C CA . ASP A 1 109 ? 3.168 2.062 24.392 1.00 50.56 109 ASP A CA 1
ATOM 851 C C . ASP A 1 109 ? 4.627 1.656 24.658 1.00 50.56 109 ASP A C 1
ATOM 853 O O . ASP A 1 109 ? 4.867 0.880 25.619 1.00 50.56 109 ASP A O 1
#

Radius of gyration: 18.42 Å; chains: 1; bounding box: 41×43×43 Å